Protein AF-A0A945Y4L5-F1 (afdb_monomer)

Structure (mmCIF, N/CA/C/O backbone):
data_AF-A0A945Y4L5-F1
#
_entry.id   AF-A0A945Y4L5-F1
#
loop_
_atom_site.group_PDB
_atom_site.id
_atom_site.type_symbol
_atom_site.label_atom_id
_atom_site.label_alt_id
_atom_site.label_comp_id
_atom_site.label_asym_id
_atom_site.label_entity_id
_atom_site.label_seq_id
_atom_site.pdbx_PDB_ins_code
_atom_site.Cartn_x
_atom_site.Cartn_y
_atom_site.Cartn_z
_atom_site.occupancy
_atom_site.B_iso_or_equiv
_atom_site.auth_seq_id
_atom_site.auth_comp_id
_atom_site.auth_asym_id
_atom_site.auth_atom_id
_atom_site.pdbx_PDB_model_num
ATOM 1 N N . MET A 1 1 ? -8.562 31.433 -6.583 1.00 53.72 1 MET A N 1
ATOM 2 C CA . MET A 1 1 ? -8.450 30.046 -7.097 1.00 53.72 1 MET A CA 1
ATOM 3 C C . MET A 1 1 ? -7.298 29.880 -8.092 1.00 53.72 1 MET A C 1
ATOM 5 O O . MET A 1 1 ? -6.746 28.791 -8.178 1.00 53.72 1 MET A O 1
ATOM 9 N N . ASP A 1 2 ? -6.856 30.950 -8.763 1.00 47.66 2 ASP A N 1
ATOM 10 C CA . ASP A 1 2 ? -5.817 30.892 -9.809 1.00 47.66 2 ASP A CA 1
ATOM 11 C C . ASP A 1 2 ? -4.386 30.663 -9.298 1.00 47.66 2 ASP A C 1
ATOM 13 O O . ASP A 1 2 ? -3.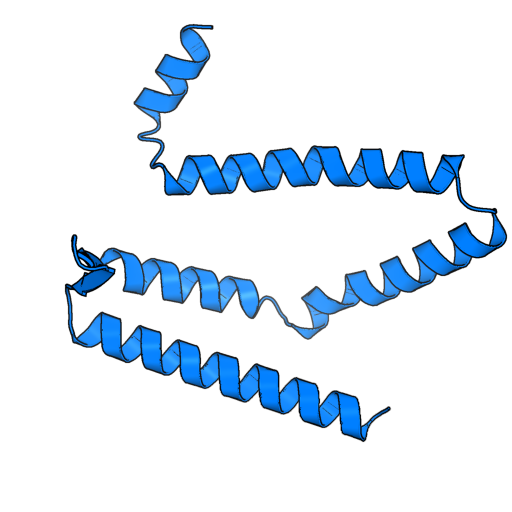559 30.086 -10.002 1.00 47.66 2 ASP A O 1
ATOM 17 N N . GLY A 1 3 ? -4.090 31.052 -8.052 1.00 58.78 3 GLY A N 1
ATOM 18 C CA . GLY A 1 3 ? -2.779 30.823 -7.431 1.00 58.78 3 GLY A CA 1
ATOM 19 C C . GLY A 1 3 ? -2.464 29.342 -7.205 1.00 58.78 3 GLY A C 1
ATOM 20 O O . GLY A 1 3 ? -1.334 28.918 -7.418 1.00 58.78 3 GLY A O 1
ATOM 21 N N . PHE A 1 4 ? -3.475 28.537 -6.861 1.00 59.59 4 PHE A N 1
ATOM 22 C CA . PHE A 1 4 ? -3.317 27.098 -6.625 1.00 59.59 4 PHE A CA 1
ATOM 23 C C . PHE A 1 4 ? -3.013 26.345 -7.927 1.00 59.59 4 PHE A C 1
ATOM 25 O O . PHE A 1 4 ? -2.152 25.473 -7.958 1.00 59.59 4 PHE A O 1
ATOM 32 N N . ILE A 1 5 ? -3.654 26.748 -9.029 1.00 63.53 5 ILE A N 1
ATOM 33 C CA . ILE A 1 5 ? -3.444 26.163 -10.362 1.00 63.53 5 ILE A CA 1
ATOM 34 C C . ILE A 1 5 ? -2.085 26.592 -10.940 1.00 63.53 5 ILE A C 1
ATOM 36 O O . ILE A 1 5 ? -1.407 25.785 -11.576 1.00 63.53 5 ILE A O 1
ATOM 40 N N . LYS A 1 6 ? -1.647 27.836 -10.689 1.00 58.09 6 LYS A N 1
ATOM 41 C CA . LYS A 1 6 ? -0.296 28.301 -11.051 1.00 58.09 6 LYS A CA 1
ATOM 42 C C . LYS A 1 6 ? 0.796 27.562 -10.277 1.00 58.09 6 LYS A C 1
ATOM 44 O O . LYS A 1 6 ? 1.793 27.193 -10.885 1.00 58.09 6 LYS A O 1
ATOM 49 N N . LEU A 1 7 ? 0.587 27.301 -8.984 1.00 61.66 7 LEU A N 1
ATOM 50 C CA . LEU A 1 7 ? 1.496 26.498 -8.161 1.00 61.66 7 LEU A CA 1
ATOM 51 C C . LEU A 1 7 ? 1.575 25.047 -8.670 1.00 61.66 7 LEU A C 1
ATOM 53 O O . LEU A 1 7 ? 2.668 24.515 -8.824 1.00 61.66 7 LEU A O 1
ATOM 57 N N . LEU A 1 8 ? 0.430 24.439 -9.012 1.00 58.94 8 LEU A N 1
ATOM 58 C CA . LEU A 1 8 ? 0.346 23.081 -9.572 1.00 58.94 8 LEU A CA 1
ATOM 59 C C . LEU A 1 8 ? 1.058 22.943 -10.926 1.00 58.94 8 LEU A C 1
ATOM 61 O O . LEU A 1 8 ? 1.705 21.933 -11.184 1.00 58.94 8 LEU A O 1
ATOM 65 N N . LYS A 1 9 ? 0.942 23.956 -11.793 1.00 59.28 9 LYS A N 1
ATOM 66 C CA . LYS A 1 9 ? 1.638 23.983 -13.089 1.00 59.28 9 LYS A CA 1
ATOM 67 C C . LYS A 1 9 ? 3.132 24.267 -12.951 1.00 59.28 9 LYS A C 1
ATOM 69 O O . LYS A 1 9 ? 3.902 23.760 -13.754 1.00 59.28 9 LYS A O 1
ATOM 74 N N . TRP A 1 10 ? 3.535 25.060 -11.957 1.00 55.75 10 TRP A N 1
ATOM 75 C CA . TRP A 1 10 ? 4.947 25.332 -11.674 1.00 55.75 10 TRP A CA 1
ATOM 76 C C . TRP A 1 10 ? 5.666 24.116 -11.074 1.00 55.75 10 TRP A C 1
ATOM 78 O O . TRP A 1 10 ? 6.853 23.934 -11.306 1.00 55.75 10 TRP A O 1
ATOM 88 N N . LEU A 1 11 ? 4.932 23.263 -10.355 1.00 59.62 11 LEU A N 1
ATOM 89 C CA . LEU A 1 11 ? 5.432 22.020 -9.765 1.00 59.62 11 LEU A CA 1
ATOM 90 C C . LEU A 1 11 ? 5.425 20.812 -10.715 1.00 59.62 11 LEU A C 1
ATOM 92 O O . LEU A 1 11 ? 5.729 19.716 -10.257 1.00 59.62 11 LEU A O 1
ATOM 96 N N . GLU A 1 12 ? 5.056 20.988 -11.991 1.00 56.62 12 GLU A N 1
ATOM 97 C CA . GLU A 1 12 ? 4.984 19.898 -12.979 1.00 56.62 12 GLU A CA 1
ATOM 98 C C . GLU A 1 12 ? 4.271 18.656 -12.402 1.00 56.62 12 GLU A C 1
ATOM 100 O O . GLU A 1 12 ? 4.735 17.525 -12.522 1.00 56.62 12 GLU A O 1
ATOM 105 N N . VAL A 1 13 ? 3.163 18.891 -11.677 1.00 61.16 13 VAL A N 1
ATOM 106 C CA . VAL A 1 13 ? 2.459 17.858 -10.907 1.00 61.16 13 VAL A CA 1
ATOM 107 C C . VAL A 1 13 ? 1.925 16.802 -11.868 1.00 61.16 13 VAL A C 1
ATOM 109 O O . VAL A 1 13 ? 0.854 16.955 -12.459 1.00 61.16 13 VAL A O 1
ATOM 112 N N . ASP A 1 14 ? 2.688 15.721 -12.011 1.00 72.06 14 ASP A N 1
ATOM 113 C CA . ASP A 1 14 ? 2.283 14.541 -12.755 1.00 72.06 14 ASP A CA 1
ATOM 114 C C . ASP A 1 14 ? 0.984 13.988 -12.144 1.00 72.06 14 ASP A C 1
ATOM 116 O O . ASP A 1 14 ? 0.731 14.087 -10.934 1.00 72.06 14 ASP A O 1
ATOM 120 N N . ARG A 1 15 ? 0.144 13.374 -12.979 1.00 73.50 15 ARG A N 1
ATOM 121 C CA . ARG A 1 15 ? -1.105 12.731 -12.562 1.00 73.50 15 ARG A CA 1
ATOM 122 C C . ARG A 1 15 ? -0.860 11.772 -11.390 1.00 73.50 15 ARG A C 1
ATOM 124 O O . ARG A 1 15 ? -1.684 11.706 -10.476 1.00 73.50 15 ARG A O 1
ATOM 131 N N . ALA A 1 16 ? 0.284 11.085 -11.382 1.00 77.56 16 ALA A N 1
ATOM 132 C CA . ALA A 1 16 ? 0.704 10.210 -10.288 1.00 77.56 16 ALA A CA 1
ATOM 133 C C . ALA A 1 16 ? 0.904 10.959 -8.955 1.00 77.56 16 ALA A C 1
ATOM 135 O O . ALA A 1 16 ? 0.422 10.508 -7.913 1.00 77.56 16 ALA A O 1
ATOM 136 N N . VAL A 1 17 ? 1.552 12.128 -8.982 1.00 83.56 17 VAL A N 1
ATOM 137 C CA . VAL A 1 17 ? 1.781 12.963 -7.791 1.00 83.56 17 VAL A CA 1
ATOM 138 C C . VAL A 1 17 ? 0.457 13.505 -7.257 1.00 83.56 17 VAL A C 1
ATOM 140 O O . VAL A 1 17 ? 0.229 13.482 -6.048 1.00 83.56 17 VAL A O 1
ATOM 143 N N . MET A 1 18 ? -0.459 13.914 -8.142 1.00 84.81 18 MET A N 1
ATOM 144 C CA . MET A 1 18 ? -1.791 14.370 -7.735 1.00 84.81 18 MET A CA 1
ATOM 145 C C . MET A 1 18 ? -2.564 13.274 -6.987 1.00 84.81 18 MET A C 1
ATOM 147 O O . MET A 1 18 ? -3.138 13.543 -5.931 1.00 84.81 18 MET A O 1
ATOM 151 N N . PHE A 1 19 ? -2.542 12.033 -7.486 1.00 85.31 19 PHE A N 1
ATOM 152 C CA . PHE A 1 19 ? -3.170 10.900 -6.797 1.00 85.31 19 PHE A CA 1
ATOM 153 C C . PHE A 1 19 ? -2.493 10.577 -5.462 1.00 85.31 19 PHE A C 1
ATOM 155 O O . PHE A 1 19 ? -3.186 10.320 -4.474 1.00 85.31 19 PHE A O 1
ATOM 162 N N . ALA A 1 20 ? -1.160 10.637 -5.398 1.00 87.12 20 ALA A N 1
ATOM 163 C CA . ALA A 1 20 ? -0.425 10.423 -4.156 1.00 87.12 20 ALA A CA 1
ATOM 164 C C . ALA A 1 20 ? -0.819 11.460 -3.092 1.00 87.12 20 ALA A C 1
ATOM 166 O O . ALA A 1 20 ? -1.192 11.085 -1.979 1.00 87.12 20 ALA A O 1
ATOM 167 N N . VAL A 1 21 ? -0.831 12.748 -3.439 1.00 89.44 21 VAL A N 1
ATOM 168 C CA . VAL A 1 21 ? -1.249 13.823 -2.526 1.00 89.44 21 VAL A CA 1
ATOM 169 C C . VAL A 1 21 ? -2.711 13.656 -2.115 1.00 89.44 21 VAL A C 1
ATOM 171 O O . VAL A 1 21 ? -3.014 13.729 -0.925 1.00 89.44 21 VAL A O 1
ATOM 174 N N . LEU A 1 22 ? -3.609 13.357 -3.059 1.00 91.44 22 LEU A N 1
ATOM 175 C CA . LEU A 1 22 ? -5.028 13.151 -2.765 1.00 91.44 22 LEU A CA 1
ATOM 176 C C . LEU A 1 22 ? -5.246 11.999 -1.775 1.00 91.44 22 LEU A C 1
ATOM 178 O O . LEU A 1 22 ? -6.040 12.137 -0.849 1.00 91.44 22 LEU A O 1
ATOM 182 N N . SER A 1 23 ? -4.498 10.899 -1.910 1.00 88.44 23 SER A N 1
ATOM 183 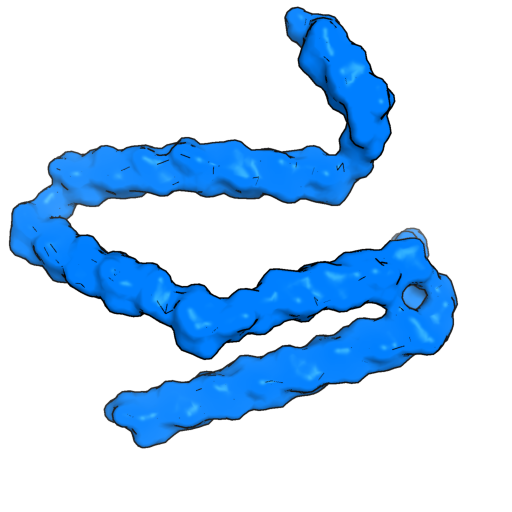C CA . SER A 1 23 ? -4.565 9.771 -0.970 1.00 88.44 23 SER A CA 1
ATOM 184 C C . SER A 1 23 ? -4.135 10.160 0.451 1.00 88.44 23 SER A C 1
ATOM 186 O O .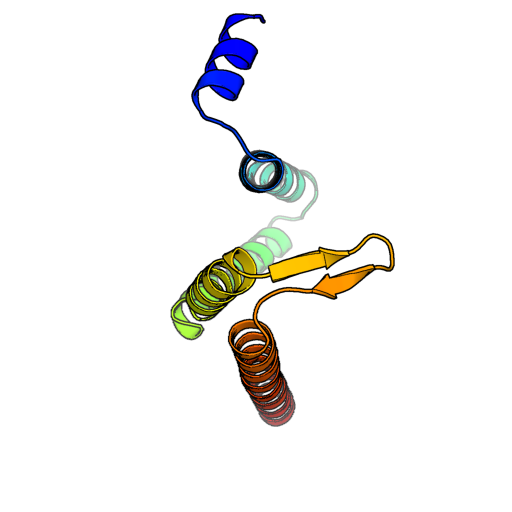 SER A 1 23 ? -4.738 9.721 1.435 1.00 88.44 23 SER A O 1
ATOM 188 N N . LYS A 1 24 ? -3.122 11.031 0.579 1.00 91.69 24 LYS A N 1
ATOM 189 C CA . LYS A 1 24 ? -2.644 11.532 1.873 1.00 91.69 24 LYS A CA 1
ATOM 190 C C . LYS A 1 24 ? -3.639 12.495 2.496 1.00 91.69 24 LYS A C 1
ATOM 192 O O . LYS A 1 24 ? -3.968 12.329 3.665 1.00 91.69 24 LYS A O 1
ATOM 197 N N . VAL A 1 25 ? -4.165 13.435 1.714 1.00 93.69 25 VAL A N 1
ATOM 198 C CA . VAL A 1 25 ? -5.226 14.347 2.159 1.00 93.69 25 VAL A CA 1
ATOM 199 C C . VAL A 1 25 ? -6.442 13.550 2.623 1.00 93.69 25 VAL A C 1
ATOM 201 O O . VAL A 1 25 ? -6.922 13.769 3.730 1.00 93.69 25 VAL A O 1
ATOM 204 N N . TRP A 1 26 ? -6.886 12.562 1.841 1.00 94.75 26 TRP A N 1
ATOM 205 C CA . TRP A 1 26 ? -7.984 11.683 2.236 1.00 94.75 26 TRP A CA 1
ATOM 206 C C . TRP A 1 26 ? -7.710 10.979 3.567 1.00 94.75 26 TRP A C 1
ATOM 208 O O . TRP A 1 26 ? -8.549 11.023 4.460 1.00 94.75 26 TRP A O 1
ATOM 218 N N . SER A 1 27 ? -6.521 10.398 3.742 1.00 91.44 27 SER A N 1
ATOM 219 C CA . SER A 1 27 ? -6.146 9.709 4.986 1.00 91.44 27 SER A CA 1
ATOM 220 C C . SER A 1 27 ? -6.122 10.652 6.198 1.00 91.44 27 SER A C 1
ATOM 2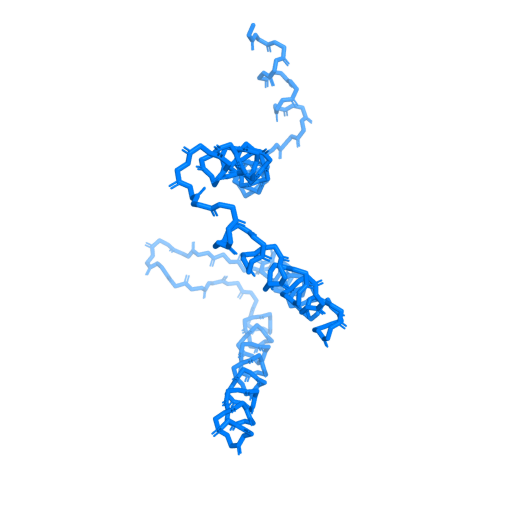22 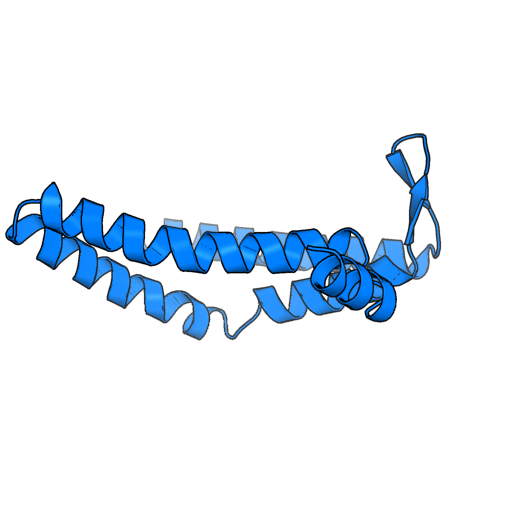O O . SER A 1 27 ? -6.555 10.270 7.288 1.00 91.44 27 SER A O 1
ATOM 224 N N . LEU A 1 28 ? -5.664 11.896 6.005 1.00 94.50 28 LEU A N 1
ATOM 225 C CA . LEU A 1 28 ? -5.651 12.935 7.040 1.00 94.50 28 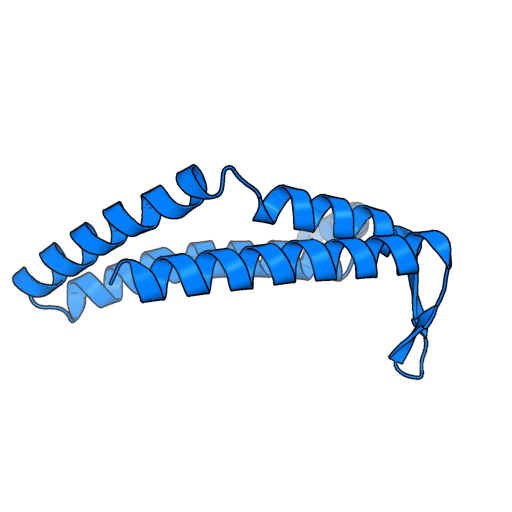LEU A CA 1
ATOM 226 C C . LEU A 1 28 ? -7.059 13.322 7.500 1.00 94.50 28 LEU A C 1
ATOM 228 O O . LEU A 1 28 ? -7.235 13.618 8.677 1.00 94.50 28 LEU A O 1
ATOM 232 N N . PHE A 1 29 ? -8.054 13.298 6.610 1.00 94.56 29 PHE A N 1
ATOM 233 C CA . PHE A 1 29 ? -9.453 13.554 6.970 1.00 94.56 29 PHE A CA 1
ATOM 234 C C . PHE A 1 29 ? -10.167 12.303 7.497 1.00 94.56 29 PHE A C 1
ATOM 236 O O . PHE A 1 29 ? -10.896 12.377 8.483 1.00 94.56 29 PHE A O 1
ATOM 243 N N . ALA A 1 30 ? -9.945 11.144 6.879 1.00 94.25 30 ALA A N 1
ATOM 244 C CA . ALA A 1 30 ? -10.617 9.898 7.237 1.00 94.25 30 ALA A CA 1
ATOM 245 C C . ALA A 1 30 ? -10.288 9.450 8.668 1.00 94.25 30 ALA A C 1
ATOM 247 O O . ALA A 1 30 ? -11.172 8.982 9.381 1.00 94.25 30 ALA A O 1
ATOM 248 N N . THR A 1 31 ? -9.043 9.633 9.113 1.00 91.06 31 THR A N 1
ATOM 249 C CA . THR A 1 31 ? -8.595 9.238 10.459 1.00 91.06 31 THR A CA 1
ATOM 250 C C . THR A 1 31 ? -9.369 9.944 11.591 1.00 91.06 31 THR A C 1
ATOM 252 O O . THR A 1 31 ? -9.983 9.249 12.401 1.00 91.06 31 THR A O 1
ATOM 255 N N . PRO A 1 32 ? -9.423 11.291 11.673 1.00 94.62 32 PRO A N 1
ATOM 256 C CA . PRO A 1 32 ? -10.188 11.985 12.710 1.00 94.62 32 PRO A CA 1
ATOM 257 C C . PRO A 1 32 ? -11.699 11.783 12.570 1.00 94.62 32 PRO A C 1
ATOM 259 O O . PRO A 1 32 ? -12.388 11.675 13.579 1.00 94.62 32 PRO A O 1
ATOM 262 N N . VAL A 1 33 ? -12.229 11.675 11.347 1.00 95.81 33 VAL A N 1
ATOM 263 C CA . VAL A 1 33 ? -13.652 11.353 11.141 1.00 95.81 33 VAL A CA 1
ATOM 264 C C . VAL A 1 33 ? -13.984 9.980 11.726 1.00 95.81 33 VAL A C 1
ATOM 266 O O . VAL A 1 33 ? -14.983 9.835 12.427 1.00 95.81 33 VAL A O 1
ATOM 269 N N . THR A 1 34 ? -13.120 8.990 11.501 1.00 93.00 34 THR A N 1
ATOM 270 C CA . THR A 1 34 ? -13.269 7.644 12.071 1.00 93.00 34 THR A CA 1
ATOM 271 C C . THR A 1 34 ? -13.197 7.690 13.596 1.00 93.00 34 THR A C 1
ATOM 273 O O . THR A 1 34 ? -14.024 7.075 14.263 1.00 93.00 34 THR A O 1
ATOM 276 N N . LEU A 1 35 ? -12.274 8.479 14.157 1.00 92.31 35 LEU A N 1
ATOM 277 C CA . LEU A 1 35 ? -12.157 8.695 15.602 1.00 92.31 35 LEU A CA 1
ATOM 278 C C . LEU A 1 35 ? -13.439 9.291 16.213 1.00 92.31 35 LEU A C 1
ATOM 280 O O . LEU A 1 35 ? -13.902 8.818 17.251 1.00 92.31 35 LEU A O 1
ATOM 284 N N . LEU A 1 36 ? -14.035 10.295 15.560 1.00 94.44 36 LEU A N 1
ATOM 285 C CA . LEU A 1 36 ? -15.298 10.904 15.995 1.00 94.44 36 LEU A CA 1
ATOM 286 C C . LEU A 1 36 ? -16.468 9.920 15.919 1.00 94.44 36 LEU A C 1
ATOM 288 O O . LEU A 1 36 ? -17.288 9.878 16.838 1.00 94.44 36 LEU A O 1
ATOM 292 N N . LEU A 1 37 ? -16.535 9.112 14.857 1.00 93.50 37 LEU A N 1
ATOM 293 C CA . LEU A 1 37 ? -17.540 8.057 14.724 1.00 93.50 37 LEU A CA 1
ATOM 294 C C . LEU A 1 37 ? -17.406 7.028 15.847 1.00 93.50 37 LEU A C 1
ATOM 296 O O . LEU A 1 37 ? -18.389 6.721 16.512 1.00 93.50 37 LEU A O 1
ATOM 300 N N . ILE A 1 38 ? -16.190 6.549 16.110 1.00 92.62 38 ILE A N 1
ATOM 301 C CA . ILE A 1 38 ? -15.931 5.597 17.193 1.00 92.62 38 ILE A CA 1
ATOM 302 C C . ILE A 1 38 ? -16.380 6.179 18.530 1.00 92.62 38 ILE A C 1
ATOM 304 O O . ILE A 1 38 ? -17.123 5.535 19.258 1.00 92.62 38 ILE A O 1
ATOM 308 N N . SER A 1 39 ? -15.997 7.421 18.826 1.00 91.38 39 SER A N 1
ATOM 309 C CA . SER A 1 39 ? -16.366 8.059 20.090 1.00 91.38 39 SER A CA 1
ATOM 310 C C . SER A 1 39 ? -17.866 8.338 20.239 1.00 91.38 39 SER A C 1
ATOM 312 O O . SER A 1 39 ? -18.312 8.541 21.363 1.00 91.38 39 SER A O 1
ATOM 314 N N . SER A 1 40 ? -18.624 8.415 19.140 1.00 91.88 40 SER A N 1
ATOM 315 C CA . SER A 1 40 ? -20.060 8.738 19.171 1.00 91.88 40 SER A CA 1
ATOM 316 C C . SER A 1 40 ? -20.955 7.499 19.147 1.00 91.88 40 SER A C 1
ATOM 318 O O . SER A 1 40 ? -22.072 7.557 19.653 1.00 91.88 40 SER A O 1
ATOM 320 N N . TYR A 1 41 ? -20.497 6.407 18.528 1.00 92.44 41 TYR A N 1
ATOM 321 C CA . TYR A 1 41 ? -21.326 5.230 18.251 1.00 92.44 41 TYR A CA 1
ATOM 322 C C . TYR A 1 41 ? -20.906 3.963 19.009 1.00 92.44 41 TYR A C 1
ATOM 324 O O . TYR A 1 41 ? -21.703 3.029 19.052 1.00 92.44 41 TYR A O 1
ATOM 332 N N . LEU A 1 42 ? -19.691 3.883 19.568 1.00 90.50 42 LEU A N 1
ATOM 333 C CA . LEU A 1 42 ? -19.246 2.700 20.317 1.00 90.50 42 LEU A CA 1
ATOM 334 C C . LEU A 1 42 ? -19.404 2.898 21.824 1.00 90.50 42 LEU A C 1
ATOM 336 O O . LEU A 1 42 ? -19.114 3.966 22.360 1.00 90.50 42 LEU A O 1
ATOM 340 N N . ASP A 1 43 ? -19.782 1.817 22.506 1.00 92.12 43 ASP A N 1
ATOM 341 C CA . ASP A 1 43 ? -19.766 1.763 23.962 1.00 92.12 43 ASP A CA 1
ATOM 342 C C . ASP A 1 43 ? -18.332 1.890 24.513 1.00 92.12 43 ASP A C 1
ATOM 344 O O . ASP A 1 43 ? -17.377 1.426 23.871 1.00 92.12 43 ASP A O 1
ATOM 348 N N . PRO A 1 44 ? -18.156 2.446 25.727 1.00 90.38 44 PRO A N 1
ATOM 349 C CA . PRO A 1 44 ? -16.835 2.669 26.322 1.00 90.38 44 PRO A CA 1
ATOM 350 C C . PRO A 1 44 ? -15.962 1.407 26.409 1.00 90.38 44 PRO A C 1
ATOM 352 O O . PRO A 1 44 ? -14.747 1.474 26.215 1.00 90.38 44 PRO A O 1
ATOM 355 N N . GLU A 1 45 ? -16.568 0.244 26.662 1.00 91.94 45 GLU A N 1
ATOM 356 C CA . GLU A 1 45 ? -15.852 -1.036 26.736 1.00 91.94 45 GLU A CA 1
ATOM 357 C C . GLU A 1 45 ? -15.286 -1.456 25.370 1.00 91.94 45 GLU A C 1
ATOM 359 O O . GLU A 1 45 ? -14.113 -1.822 25.250 1.00 91.94 45 GLU A O 1
ATOM 364 N N . VAL A 1 46 ? -16.094 -1.335 24.312 1.00 92.94 46 VAL A N 1
ATOM 365 C CA . VAL A 1 46 ? -15.690 -1.669 22.937 1.00 92.94 46 VAL A CA 1
ATOM 366 C C . VAL A 1 46 ? -14.645 -0.677 22.429 1.00 92.94 46 VAL A C 1
ATOM 368 O O . VAL A 1 46 ? -13.708 -1.062 21.728 1.00 92.94 46 VAL A O 1
ATOM 371 N N . GLN A 1 47 ? -14.753 0.592 22.823 1.00 92.62 47 GLN A N 1
ATOM 372 C CA . GLN A 1 47 ? -13.768 1.617 22.499 1.00 92.62 47 GLN A CA 1
ATOM 373 C C . GLN A 1 47 ? -12.382 1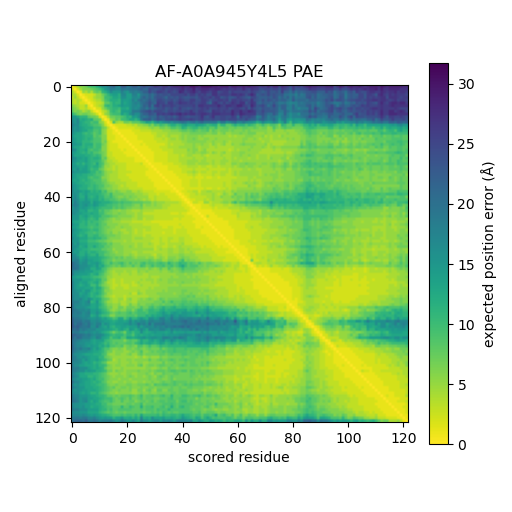.290 23.092 1.00 92.62 47 GLN A C 1
ATOM 375 O O . GLN A 1 47 ? -11.370 1.417 22.396 1.00 92.62 47 GLN A O 1
ATOM 380 N N . GLY A 1 48 ? -12.325 0.819 24.343 1.00 92.25 48 GLY A N 1
ATOM 381 C CA . GLY A 1 48 ? -11.080 0.368 24.977 1.00 92.25 48 GLY A CA 1
ATOM 382 C C . GLY A 1 48 ? -10.419 -0.799 24.233 1.00 92.25 48 GLY A C 1
ATOM 383 O O . GLY A 1 48 ? -9.210 -0.775 23.973 1.00 92.25 48 GLY A O 1
ATOM 384 N N . LEU A 1 49 ? -11.216 -1.790 23.819 1.00 93.88 49 LEU A N 1
ATOM 385 C CA . LEU A 1 49 ? -10.741 -2.904 22.990 1.00 93.88 49 LEU A CA 1
ATOM 386 C C . LEU A 1 49 ? -10.225 -2.420 21.631 1.00 93.88 49 LEU A C 1
ATOM 388 O O . LEU A 1 49 ? -9.129 -2.806 21.223 1.00 93.88 49 LEU A O 1
ATOM 392 N N . TYR A 1 50 ? -10.969 -1.538 20.958 1.00 93.25 50 TYR A N 1
ATOM 393 C CA . TYR A 1 50 ? -10.577 -0.979 19.665 1.00 93.25 50 TYR A CA 1
ATOM 394 C C . TYR A 1 50 ? -9.198 -0.316 19.728 1.00 93.25 50 TYR A C 1
ATOM 396 O O . TYR A 1 50 ? -8.328 -0.624 18.912 1.00 93.25 50 TYR A O 1
ATOM 404 N N . TYR A 1 51 ? -8.960 0.554 20.714 1.00 93.06 51 TYR A N 1
ATOM 405 C CA . TYR A 1 51 ? -7.665 1.226 20.833 1.00 93.06 51 TYR A CA 1
ATOM 406 C C . TYR A 1 51 ? -6.533 0.272 21.214 1.00 93.06 51 TYR A C 1
ATOM 408 O O . TYR A 1 51 ? -5.413 0.453 20.741 1.00 93.06 51 TYR A O 1
ATOM 416 N N . THR A 1 52 ? -6.821 -0.772 21.991 1.00 94.44 52 THR A N 1
ATOM 417 C CA . THR A 1 52 ? -5.834 -1.811 22.317 1.00 94.44 52 THR A CA 1
ATOM 418 C C . THR A 1 52 ? -5.386 -2.552 21.054 1.00 94.44 52 THR A C 1
ATOM 420 O O . THR A 1 52 ? -4.186 -2.663 20.793 1.00 94.44 52 THR A O 1
ATOM 423 N N . PHE A 1 53 ? -6.330 -2.992 20.215 1.00 93.88 53 PHE A N 1
ATOM 424 C CA . PHE A 1 53 ? -6.003 -3.606 18.925 1.00 93.88 53 PHE A CA 1
ATOM 425 C C . PHE A 1 53 ? -5.292 -2.630 17.989 1.00 93.88 53 PHE A C 1
ATOM 427 O O . PHE A 1 53 ? -4.329 -3.017 17.329 1.00 93.88 53 PHE A O 1
ATOM 434 N N . LEU A 1 54 ? -5.703 -1.360 17.969 1.00 93.12 54 LEU A N 1
ATOM 435 C CA . LEU A 1 54 ? -5.043 -0.333 17.168 1.00 93.12 54 LEU A CA 1
ATOM 436 C C . LEU A 1 54 ? -3.576 -0.147 17.583 1.00 93.12 54 LEU A C 1
ATOM 438 O O . LEU A 1 54 ? -2.709 -0.056 16.716 1.00 93.12 54 LEU A O 1
ATOM 442 N N . SER A 1 55 ? -3.278 -0.132 18.885 1.00 91.81 55 SER A N 1
ATOM 443 C CA . SER A 1 55 ? -1.902 -0.064 19.390 1.00 91.81 55 SER A CA 1
ATOM 444 C C . SER A 1 55 ? -1.073 -1.284 18.985 1.00 91.81 55 SER A C 1
ATOM 446 O O . SER A 1 55 ? 0.086 -1.124 18.609 1.00 91.81 55 SER A O 1
ATOM 448 N N . LEU A 1 56 ? -1.658 -2.486 18.998 1.00 93.62 56 LEU A N 1
ATOM 449 C CA . LEU A 1 56 ? -0.987 -3.692 18.503 1.00 93.62 56 LEU A CA 1
ATOM 450 C C . LEU A 1 56 ? -0.730 -3.614 16.992 1.00 93.62 56 LEU A C 1
ATOM 452 O O . LEU A 1 56 ? 0.377 -3.903 16.543 1.00 93.62 56 LEU A O 1
ATOM 456 N N . MET A 1 57 ? -1.707 -3.162 16.204 1.00 92.50 57 MET A N 1
ATOM 457 C CA . MET A 1 57 ? -1.536 -2.978 14.759 1.00 92.50 57 MET A CA 1
ATOM 458 C C . MET A 1 57 ? -0.504 -1.896 14.425 1.00 92.50 57 MET A C 1
ATOM 460 O O . MET A 1 57 ? 0.212 -2.017 13.435 1.00 92.50 57 MET A O 1
ATOM 464 N N . ALA A 1 58 ? -0.358 -0.867 15.261 1.00 91.19 58 ALA A N 1
ATOM 465 C CA . ALA A 1 58 ? 0.660 0.167 15.079 1.00 91.19 58 ALA A CA 1
ATOM 466 C C . ALA A 1 58 ? 2.102 -0.369 15.190 1.00 91.19 58 ALA A C 1
ATOM 468 O O . ALA A 1 58 ? 3.032 0.297 14.733 1.00 91.19 58 ALA A O 1
ATOM 469 N N . LEU A 1 59 ? 2.303 -1.571 15.743 1.00 91.06 59 LEU A N 1
ATOM 470 C CA . LEU A 1 59 ? 3.596 -2.263 15.742 1.00 91.06 59 LEU A CA 1
ATOM 471 C C . LEU A 1 59 ? 3.911 -2.939 14.398 1.00 91.06 59 LEU A C 1
ATOM 473 O O . LEU A 1 59 ? 5.078 -3.205 14.111 1.00 91.06 59 LEU A O 1
ATOM 477 N N . GLN A 1 60 ? 2.911 -3.198 13.551 1.00 89.75 60 GLN A N 1
ATOM 478 C CA . GLN A 1 60 ? 3.091 -3.904 12.277 1.00 89.75 60 GLN A CA 1
ATOM 479 C C . GLN A 1 60 ? 4.151 -3.253 11.366 1.00 89.75 60 GLN A C 1
ATOM 481 O O . GLN A 1 60 ? 5.037 -3.973 10.901 1.00 89.75 60 GLN A O 1
ATOM 486 N N . PRO A 1 61 ? 4.173 -1.919 11.152 1.00 88.38 61 PRO A N 1
ATOM 487 C CA . PRO A 1 61 ? 5.199 -1.291 10.317 1.00 88.38 61 PRO A CA 1
ATOM 488 C C . PRO A 1 61 ? 6.628 -1.468 10.855 1.00 88.38 61 PRO A C 1
ATOM 490 O O . PRO A 1 61 ? 7.575 -1.450 10.070 1.00 88.38 61 PRO A O 1
ATOM 493 N N . PHE A 1 62 ? 6.794 -1.651 12.174 1.00 87.50 62 PHE A N 1
ATOM 494 C CA . PHE A 1 62 ? 8.096 -1.940 12.785 1.00 87.50 62 PHE A CA 1
ATOM 495 C C . PHE A 1 62 ? 8.556 -3.362 12.478 1.00 87.50 62 PHE A C 1
ATOM 497 O O . PHE A 1 62 ? 9.732 -3.564 12.199 1.00 87.50 62 PHE A O 1
ATOM 504 N N . VAL A 1 63 ? 7.638 -4.330 12.485 1.00 86.38 63 VAL A N 1
ATOM 505 C CA . VAL A 1 63 ? 7.933 -5.721 12.105 1.00 86.38 63 VAL A CA 1
ATOM 506 C C . VAL A 1 63 ? 8.273 -5.815 10.618 1.00 86.38 63 VAL A C 1
ATOM 508 O O . VAL A 1 63 ? 9.209 -6.512 10.237 1.00 86.38 63 VAL A O 1
ATOM 511 N N . GLU A 1 64 ? 7.551 -5.075 9.777 1.00 88.00 64 GLU A N 1
ATOM 512 C CA . GLU A 1 64 ? 7.807 -5.021 8.335 1.00 88.00 64 GLU A CA 1
ATOM 513 C C . GLU A 1 64 ? 9.076 -4.232 7.971 1.00 88.00 64 GLU A C 1
ATOM 515 O O . GLU A 1 64 ? 9.522 -4.308 6.827 1.00 88.00 64 GLU A O 1
ATOM 520 N N . LEU A 1 65 ? 9.653 -3.458 8.902 1.00 88.69 65 LEU A N 1
ATOM 521 C CA . LEU A 1 65 ? 10.879 -2.663 8.714 1.00 88.69 65 LEU A CA 1
ATOM 522 C C . LEU A 1 65 ? 10.876 -1.805 7.431 1.00 88.69 65 LEU A C 1
ATOM 524 O O . LEU A 1 65 ? 11.908 -1.595 6.794 1.00 88.69 65 LEU A O 1
ATOM 528 N N . GLY A 1 66 ? 9.706 -1.308 7.021 1.00 86.88 66 GLY A N 1
ATOM 529 C CA . GLY A 1 66 ? 9.570 -0.495 5.809 1.00 86.88 66 GLY A CA 1
ATOM 530 C C . GLY A 1 66 ? 9.695 -1.271 4.491 1.00 86.88 66 GLY A C 1
ATOM 531 O O . GLY A 1 66 ? 9.908 -0.652 3.447 1.00 86.88 66 GLY A O 1
ATOM 532 N N . PHE A 1 67 ? 9.520 -2.595 4.494 1.00 89.50 67 PHE A N 1
ATOM 533 C CA . PHE A 1 67 ? 9.534 -3.442 3.293 1.00 89.50 67 PHE A CA 1
ATOM 534 C C . PHE A 1 67 ? 8.657 -2.886 2.159 1.00 89.50 67 PHE A C 1
ATOM 536 O O . PHE A 1 67 ? 9.119 -2.729 1.026 1.00 89.50 67 PHE A O 1
ATOM 543 N N . CYS A 1 68 ? 7.425 -2.480 2.481 1.00 89.88 68 CYS A N 1
ATOM 544 C CA . CYS A 1 68 ? 6.495 -1.870 1.529 1.00 89.88 68 CYS A CA 1
ATOM 545 C C . CYS A 1 68 ? 7.052 -0.587 0.883 1.00 89.88 68 CYS A C 1
ATOM 547 O O . CYS A 1 68 ? 6.825 -0.336 -0.303 1.00 89.88 68 CYS A O 1
ATOM 549 N N . ILE A 1 69 ? 7.815 0.211 1.638 1.00 90.94 69 ILE A N 1
ATOM 550 C CA . ILE A 1 69 ? 8.443 1.440 1.136 1.00 90.94 69 ILE A CA 1
ATOM 551 C C . ILE A 1 69 ? 9.521 1.077 0.114 1.00 90.94 69 ILE A C 1
ATOM 553 O O . ILE A 1 69 ? 9.501 1.605 -0.995 1.00 90.94 69 ILE A O 1
ATOM 557 N N . VAL A 1 70 ? 10.414 0.140 0.444 1.00 92.06 70 VAL A N 1
ATOM 558 C CA . VAL A 1 70 ? 11.506 -0.288 -0.450 1.00 92.06 70 VAL A CA 1
ATOM 559 C C . VAL A 1 70 ? 10.966 -0.865 -1.759 1.00 92.06 70 VAL A C 1
ATOM 561 O O . VAL A 1 70 ? 11.435 -0.482 -2.831 1.00 92.06 70 VAL A O 1
ATOM 564 N N . ILE A 1 71 ? 9.944 -1.725 -1.693 1.00 93.19 71 ILE A N 1
ATOM 565 C CA . ILE A 1 71 ? 9.284 -2.285 -2.885 1.00 93.19 71 ILE A CA 1
ATOM 566 C C . ILE A 1 71 ? 8.719 -1.170 -3.754 1.00 93.19 71 ILE A C 1
ATOM 568 O O . ILE A 1 71 ? 8.944 -1.163 -4.961 1.00 93.19 71 ILE A O 1
ATOM 572 N N . THR A 1 72 ? 7.998 -0.226 -3.146 1.00 91.94 72 THR A N 1
ATOM 573 C CA . THR A 1 72 ? 7.363 0.874 -3.879 1.00 91.94 72 THR A CA 1
ATOM 574 C C . THR A 1 72 ? 8.410 1.748 -4.566 1.00 91.94 72 THR A C 1
ATOM 576 O O . THR A 1 72 ? 8.235 2.102 -5.731 1.00 91.94 72 THR A O 1
ATOM 579 N N . GLN A 1 73 ? 9.516 2.060 -3.886 1.00 91.94 73 GLN A N 1
ATOM 580 C CA . GLN A 1 73 ? 10.604 2.859 -4.455 1.00 91.94 73 GLN A CA 1
ATOM 581 C C . GLN A 1 73 ? 11.301 2.131 -5.609 1.00 91.94 73 GLN A C 1
ATOM 583 O O . GLN A 1 73 ? 11.460 2.702 -6.686 1.00 91.94 73 GLN A O 1
ATOM 588 N N . PHE A 1 74 ? 11.651 0.854 -5.426 1.00 93.00 74 PHE A N 1
ATOM 589 C CA . PHE A 1 74 ? 12.283 0.058 -6.480 1.00 93.00 74 PHE A CA 1
ATOM 590 C C . PHE A 1 74 ? 11.360 -0.106 -7.691 1.00 93.00 74 PHE A C 1
ATOM 592 O O . PHE A 1 74 ? 11.780 0.092 -8.829 1.00 93.00 74 PHE A O 1
ATOM 599 N N . ALA A 1 75 ? 10.085 -0.422 -7.451 1.00 92.62 75 ALA A N 1
ATOM 600 C CA . ALA A 1 75 ? 9.091 -0.537 -8.508 1.00 92.62 75 ALA A CA 1
ATOM 601 C C . ALA A 1 75 ? 8.922 0.787 -9.261 1.00 92.62 75 ALA A C 1
ATOM 603 O O . ALA A 1 75 ? 8.869 0.772 -10.484 1.00 92.62 75 ALA A O 1
ATOM 604 N N . SER A 1 76 ? 8.900 1.922 -8.555 1.00 90.19 76 SER A N 1
ATOM 605 C CA . SER A 1 76 ? 8.798 3.251 -9.176 1.00 90.19 76 SER A CA 1
ATOM 606 C C . SER A 1 76 ? 10.014 3.570 -10.047 1.00 90.19 76 SER A C 1
ATOM 608 O O . SER A 1 76 ? 9.856 4.103 -11.143 1.00 90.19 76 SER A O 1
ATOM 610 N N . HIS A 1 77 ? 11.216 3.205 -9.592 1.00 91.31 77 HIS A N 1
ATOM 611 C CA . HIS A 1 77 ? 12.451 3.392 -10.352 1.00 91.31 77 HIS A CA 1
ATOM 612 C C . HIS A 1 77 ? 12.462 2.568 -11.649 1.00 91.31 77 HIS A C 1
ATOM 614 O O . HIS A 1 77 ? 12.725 3.112 -12.719 1.00 91.31 77 HIS A O 1
ATOM 620 N N . GLU A 1 78 ? 12.135 1.274 -11.584 1.00 90.62 78 GLU A N 1
ATOM 621 C CA . GLU A 1 78 ? 12.066 0.421 -12.782 1.00 90.62 78 GLU A CA 1
ATOM 622 C C . GLU A 1 78 ? 10.903 0.837 -13.705 1.00 90.62 78 GLU A C 1
ATOM 624 O O . GLU A 1 78 ? 11.045 0.844 -14.928 1.00 90.62 78 GLU A O 1
ATOM 629 N N . TRP A 1 79 ? 9.768 1.265 -13.139 1.00 88.88 79 TRP A N 1
ATOM 630 C CA . TRP A 1 79 ? 8.608 1.736 -13.903 1.00 88.88 79 TRP A CA 1
ATOM 631 C C . TRP A 1 79 ? 8.872 3.031 -14.677 1.00 88.88 79 TRP A C 1
ATOM 633 O O . TRP A 1 79 ? 8.256 3.241 -15.716 1.00 88.88 79 TRP A O 1
ATOM 643 N N . ALA A 1 80 ? 9.810 3.876 -14.240 1.00 88.31 80 ALA A N 1
ATOM 644 C CA . ALA A 1 80 ? 10.183 5.086 -14.978 1.00 88.31 80 ALA A CA 1
ATOM 645 C C . ALA A 1 80 ? 10.734 4.787 -16.390 1.00 88.31 80 ALA A C 1
ATOM 647 O O . ALA A 1 80 ? 10.632 5.629 -17.282 1.00 88.31 80 ALA A O 1
ATOM 648 N N . SER A 1 81 ? 11.275 3.580 -16.606 1.00 87.19 81 SER A N 1
ATOM 649 C CA . SER A 1 81 ? 11.764 3.105 -17.912 1.00 87.19 81 SER A CA 1
ATOM 650 C C . SER A 1 81 ? 10.711 2.322 -18.713 1.00 87.19 81 SER A C 1
ATOM 652 O O . SER A 1 81 ? 11.006 1.817 -19.798 1.00 87.19 81 SER A O 1
ATOM 654 N N . LEU A 1 82 ? 9.484 2.211 -18.192 1.00 87.38 82 LEU A N 1
ATOM 655 C CA . LEU A 1 82 ? 8.380 1.446 -18.769 1.00 87.38 82 LEU A CA 1
ATOM 656 C C . LEU A 1 82 ? 7.192 2.359 -19.089 1.00 87.38 82 LEU A C 1
ATOM 658 O O . LEU A 1 82 ? 6.986 3.409 -18.481 1.00 87.38 82 LEU A O 1
ATOM 662 N N . LYS A 1 83 ? 6.378 1.953 -20.061 1.00 86.19 83 LYS A N 1
ATOM 663 C CA . LYS A 1 83 ? 5.146 2.643 -20.454 1.00 86.19 83 LYS A CA 1
ATOM 664 C C . LYS A 1 83 ? 4.049 1.626 -20.739 1.00 86.19 83 LYS A C 1
ATOM 666 O O . LYS A 1 83 ? 4.305 0.510 -21.177 1.00 86.19 83 LYS A O 1
ATOM 671 N N . LEU A 1 84 ? 2.802 2.019 -20.502 1.00 84.56 84 LEU A N 1
ATOM 672 C CA . LEU A 1 84 ? 1.640 1.237 -20.918 1.00 84.56 84 LEU A CA 1
ATOM 673 C C . LEU A 1 84 ? 1.248 1.653 -22.335 1.00 84.56 84 LEU A C 1
ATOM 675 O O . LEU A 1 84 ? 0.948 2.822 -22.580 1.00 84.56 84 LEU A O 1
ATOM 679 N N . ASN A 1 85 ? 1.257 0.698 -23.260 1.00 84.44 85 ASN A N 1
ATOM 680 C CA . ASN A 1 85 ? 0.805 0.906 -24.630 1.00 84.44 85 ASN A CA 1
ATOM 681 C C . ASN A 1 85 ? -0.738 0.937 -24.690 1.00 84.44 85 ASN A C 1
ATOM 683 O O . ASN A 1 85 ? -1.415 0.487 -23.763 1.00 84.44 85 ASN A O 1
ATOM 687 N N . SER A 1 86 ? -1.321 1.428 -25.785 1.00 78.62 86 SER A N 1
ATOM 688 C CA . SER A 1 86 ? -2.775 1.577 -25.972 1.00 78.62 86 SER A CA 1
ATOM 689 C C . SER A 1 86 ? -3.557 0.259 -25.858 1.00 78.62 86 SER A C 1
ATOM 691 O O . SER A 1 86 ? -4.738 0.276 -25.529 1.00 78.62 86 SER A O 1
ATOM 693 N N . CYS A 1 87 ? -2.893 -0.884 -26.063 1.00 80.25 87 CYS A N 1
ATOM 694 C CA . CYS A 1 87 ? -3.448 -2.226 -25.850 1.00 80.25 87 CYS A CA 1
ATOM 695 C C . CYS A 1 87 ? -3.301 -2.741 -24.400 1.00 80.25 87 CYS A C 1
ATOM 697 O O . CYS A 1 87 ? -3.537 -3.919 -24.147 1.00 80.25 87 CYS A O 1
ATOM 699 N N . GLY A 1 88 ? -2.846 -1.911 -23.454 1.00 79.06 88 GLY A N 1
ATOM 700 C CA . GLY A 1 88 ? -2.610 -2.299 -22.056 1.00 79.06 88 GLY A CA 1
ATOM 701 C C . GLY A 1 88 ? -1.367 -3.170 -21.832 1.00 79.06 88 GLY A C 1
ATOM 702 O O . GLY A 1 88 ? -1.161 -3.676 -20.733 1.00 79.06 88 GLY A O 1
ATOM 703 N N . SER A 1 89 ? -0.531 -3.353 -22.858 1.00 81.44 89 SER A N 1
ATOM 704 C CA . SER A 1 89 ? 0.738 -4.081 -22.743 1.00 81.44 89 SER A CA 1
ATOM 705 C C . SER A 1 89 ? 1.842 -3.173 -22.201 1.00 81.44 89 SER A C 1
ATOM 707 O O . SER A 1 89 ? 1.896 -1.992 -22.540 1.00 81.44 89 SER A O 1
ATOM 709 N N . ILE A 1 90 ? 2.714 -3.727 -21.357 1.00 84.69 90 ILE A N 1
ATOM 710 C CA . ILE A 1 90 ? 3.884 -3.025 -20.816 1.00 84.69 90 ILE A CA 1
ATOM 711 C C . ILE A 1 90 ? 4.981 -3.042 -21.880 1.00 84.69 90 ILE A C 1
ATOM 713 O O . ILE A 1 90 ? 5.438 -4.119 -22.263 1.00 84.69 90 ILE A O 1
ATOM 717 N N . ASP A 1 91 ? 5.381 -1.858 -22.323 1.00 82.31 91 ASP A N 1
ATOM 718 C CA . ASP A 1 91 ? 6.400 -1.613 -23.342 1.00 82.31 91 ASP A CA 1
ATOM 719 C C . ASP A 1 91 ? 7.545 -0.769 -22.748 1.00 82.31 91 ASP A C 1
ATOM 721 O O . ASP A 1 91 ? 7.341 -0.056 -21.759 1.00 82.31 91 ASP A O 1
ATOM 725 N N . GLY A 1 92 ? 8.750 -0.854 -23.309 1.00 84.62 92 GLY A N 1
ATOM 726 C CA . GLY A 1 92 ? 9.954 -0.200 -22.779 1.00 84.62 92 GLY A CA 1
ATOM 727 C C . GLY A 1 92 ? 11.130 -1.159 -22.603 1.00 84.62 92 GLY A C 1
ATOM 728 O O . GLY A 1 92 ? 11.265 -2.129 -23.344 1.00 84.62 92 GLY A O 1
ATOM 729 N N . ASP A 1 93 ? 12.001 -0.879 -21.632 1.00 87.75 93 ASP A N 1
ATOM 730 C CA . ASP A 1 93 ? 13.202 -1.689 -21.409 1.00 87.75 93 ASP A CA 1
ATOM 731 C C . ASP A 1 93 ? 12.860 -3.117 -20.941 1.00 87.75 93 ASP A C 1
ATOM 733 O O . ASP A 1 93 ? 12.224 -3.329 -19.900 1.00 87.75 93 ASP A O 1
ATOM 737 N N . GLU A 1 94 ? 13.307 -4.123 -21.700 1.00 85.81 94 GLU A N 1
ATOM 738 C CA . GLU A 1 94 ? 13.072 -5.530 -21.361 1.00 85.81 94 GLU A CA 1
ATOM 739 C C . GLU A 1 94 ? 13.720 -5.906 -20.021 1.00 85.81 94 GLU A C 1
ATOM 741 O O . GLU A 1 94 ? 13.140 -6.676 -19.246 1.00 85.81 94 GLU A O 1
ATOM 746 N N . GLY A 1 95 ? 14.887 -5.328 -19.712 1.00 88.44 95 GLY A N 1
ATOM 747 C CA . GLY A 1 95 ? 15.598 -5.545 -18.454 1.00 88.44 95 GLY A CA 1
ATOM 748 C C . GLY A 1 95 ? 14.791 -5.073 -17.245 1.00 88.44 95 GLY A C 1
ATOM 749 O O . GLY A 1 95 ? 14.569 -5.850 -16.308 1.00 88.44 95 GLY A O 1
ATOM 750 N N . ALA A 1 96 ? 14.292 -3.840 -17.289 1.00 86.50 96 ALA A N 1
ATOM 751 C CA . ALA A 1 96 ? 13.450 -3.252 -16.252 1.00 86.50 96 ALA A CA 1
ATOM 752 C C . ALA A 1 96 ? 12.162 -4.057 -16.035 1.00 86.50 96 ALA A C 1
ATOM 754 O O . ALA A 1 96 ? 11.783 -4.367 -14.899 1.00 86.50 96 ALA A O 1
ATOM 755 N N . ARG A 1 97 ? 11.528 -4.511 -17.125 1.00 88.38 97 ARG A N 1
ATOM 756 C CA . ARG A 1 97 ? 10.346 -5.383 -17.057 1.00 88.38 97 ARG A CA 1
ATOM 757 C C . ARG A 1 97 ? 10.649 -6.703 -16.344 1.00 88.38 97 ARG A C 1
ATOM 759 O O . ARG A 1 97 ? 9.888 -7.118 -15.466 1.00 88.38 97 ARG A O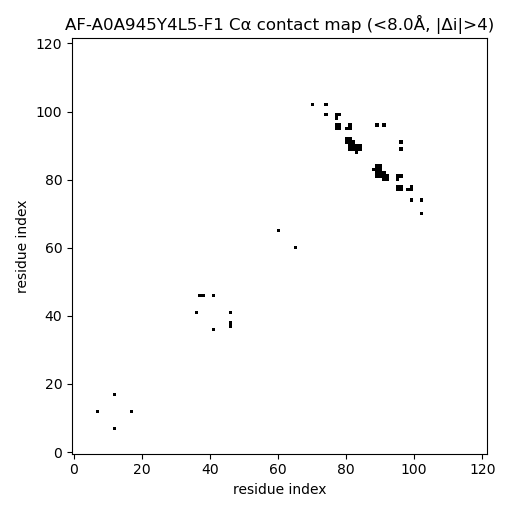 1
ATOM 766 N N . MET A 1 98 ? 11.752 -7.371 -16.684 1.00 89.94 98 MET A N 1
ATOM 767 C CA . MET A 1 98 ? 12.138 -8.632 -16.038 1.00 89.94 98 MET A CA 1
ATOM 768 C C . MET A 1 98 ? 12.471 -8.447 -14.551 1.00 89.94 98 MET A C 1
ATOM 770 O O . MET A 1 98 ? 12.087 -9.290 -13.731 1.00 89.94 98 MET A O 1
ATOM 774 N N . ARG A 1 99 ? 13.134 -7.343 -14.183 1.00 91.69 99 ARG A N 1
ATOM 775 C CA . ARG A 1 99 ? 13.431 -6.995 -12.783 1.00 91.69 99 ARG A CA 1
ATOM 776 C C . ARG A 1 99 ? 12.165 -6.744 -11.980 1.00 91.69 99 ARG A C 1
ATOM 778 O O . ARG A 1 99 ? 12.043 -7.288 -10.883 1.00 91.69 99 ARG A O 1
ATOM 785 N N . LEU A 1 100 ? 11.202 -6.015 -12.541 1.00 91.62 100 LEU A N 1
ATOM 786 C CA . LEU A 1 100 ? 9.916 -5.757 -11.895 1.00 91.62 100 LEU A CA 1
ATOM 787 C C . LEU A 1 100 ? 9.124 -7.055 -11.660 1.00 91.62 100 LEU A C 1
ATOM 789 O O . LEU A 1 100 ? 8.594 -7.268 -10.571 1.00 91.62 100 LEU A O 1
ATOM 793 N N . ILE A 1 101 ? 9.107 -7.971 -12.636 1.00 91.06 101 ILE A N 1
ATOM 794 C CA . ILE A 1 101 ? 8.490 -9.300 -12.474 1.00 91.06 101 ILE A CA 1
ATOM 795 C C . ILE A 1 101 ? 9.224 -10.115 -11.398 1.00 91.06 101 ILE A C 1
ATOM 797 O O . ILE A 1 101 ? 8.591 -10.796 -10.589 1.00 91.06 101 ILE A O 1
ATOM 801 N N . SER A 1 102 ? 10.559 -10.059 -11.371 1.00 93.31 102 SER A N 1
ATOM 802 C CA . SER A 1 102 ? 11.362 -10.740 -10.351 1.00 93.31 102 SER A CA 1
ATOM 803 C C . SER A 1 102 ? 11.069 -10.211 -8.946 1.00 93.31 102 SER A C 1
ATOM 805 O O . SER A 1 102 ? 10.846 -11.009 -8.033 1.00 93.31 102 SER A O 1
ATOM 807 N N . LEU A 1 103 ? 10.978 -8.885 -8.793 1.00 94.12 103 LEU A N 1
ATOM 808 C CA . LEU A 1 103 ? 10.555 -8.243 -7.553 1.00 94.12 103 LEU A CA 1
ATOM 809 C C . LEU A 1 103 ? 9.152 -8.712 -7.157 1.00 94.12 103 LEU A C 1
ATOM 811 O O . LEU A 1 103 ? 8.961 -9.155 -6.031 1.00 94.12 103 LEU A O 1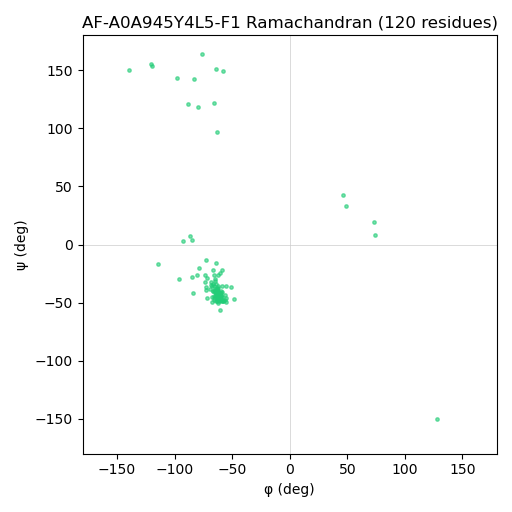
ATOM 815 N N . GLY A 1 104 ? 8.191 -8.705 -8.084 1.00 92.62 104 GLY A N 1
ATOM 816 C CA . GLY A 1 104 ? 6.833 -9.189 -7.824 1.00 92.62 104 GLY A CA 1
ATOM 817 C C . GLY A 1 104 ? 6.804 -10.635 -7.317 1.00 92.62 104 GLY A C 1
ATOM 818 O O . GLY A 1 104 ? 6.129 -10.932 -6.334 1.00 92.62 104 GLY A O 1
ATOM 819 N N . ARG A 1 105 ? 7.601 -11.532 -7.914 1.00 93.94 105 ARG A N 1
ATOM 820 C CA . ARG A 1 105 ? 7.744 -12.917 -7.427 1.00 93.94 105 ARG A CA 1
ATOM 821 C C . ARG A 1 105 ? 8.373 -12.988 -6.038 1.00 93.94 105 ARG A C 1
ATOM 823 O O . ARG A 1 105 ? 7.951 -13.816 -5.235 1.00 93.94 105 ARG A O 1
ATOM 830 N N . LEU A 1 106 ? 9.373 -12.156 -5.749 1.00 92.88 106 LEU A N 1
ATOM 831 C CA . LEU A 1 106 ? 9.999 -12.086 -4.427 1.00 92.88 106 LEU A CA 1
ATOM 832 C C . LEU A 1 106 ? 8.982 -11.653 -3.364 1.00 92.88 106 LEU A C 1
ATOM 834 O O . LEU A 1 106 ? 8.861 -12.325 -2.341 1.00 92.88 106 LEU A O 1
ATOM 838 N N . VAL A 1 107 ? 8.233 -10.581 -3.634 1.00 93.00 107 VAL A N 1
ATOM 839 C CA . VAL A 1 107 ? 7.182 -10.064 -2.746 1.00 93.00 107 VAL A CA 1
ATOM 840 C C . VAL A 1 107 ? 6.096 -11.113 -2.540 1.00 93.00 107 VAL A C 1
ATOM 842 O O . VAL A 1 107 ? 5.737 -11.401 -1.404 1.00 93.00 107 VAL A O 1
ATOM 845 N N . PHE A 1 108 ? 5.635 -11.758 -3.614 1.00 93.94 108 PHE A N 1
ATOM 846 C CA . PHE A 1 108 ? 4.627 -12.813 -3.528 1.00 93.94 108 PHE A CA 1
ATOM 847 C C . PHE A 1 108 ? 5.098 -13.996 -2.673 1.00 93.94 108 PHE A C 1
ATOM 849 O O . PHE A 1 108 ? 4.365 -14.450 -1.798 1.00 93.94 108 PHE A O 1
ATOM 856 N N . LYS A 1 109 ? 6.340 -14.464 -2.865 1.00 93.50 109 LYS A N 1
ATOM 857 C CA . LYS A 1 109 ? 6.933 -15.520 -2.026 1.00 93.50 109 LYS A CA 1
ATOM 858 C C . LYS A 1 109 ? 6.985 -15.116 -0.553 1.00 93.50 109 LYS A C 1
ATOM 860 O O . LYS A 1 109 ? 6.700 -15.947 0.304 1.00 93.50 109 LYS A O 1
ATOM 865 N N . TRP A 1 110 ? 7.330 -13.862 -0.267 1.00 90.00 110 TRP A N 1
ATOM 866 C CA . TRP A 1 110 ? 7.346 -13.325 1.094 1.00 90.00 110 TRP A CA 1
ATOM 867 C C . TRP A 1 110 ? 5.948 -13.262 1.714 1.00 90.00 110 TRP A C 1
ATOM 869 O O . TRP A 1 110 ? 5.768 -13.730 2.835 1.00 90.00 110 TRP A O 1
ATOM 879 N N . CYS A 1 111 ? 4.950 -12.758 0.984 1.00 89.38 111 CYS A N 1
ATOM 880 C CA . CYS A 1 111 ? 3.566 -12.706 1.457 1.00 89.38 111 CYS A CA 1
ATOM 881 C C . CYS A 1 111 ? 3.007 -14.106 1.720 1.00 89.38 111 CYS A C 1
ATOM 883 O O . CYS A 1 111 ? 2.456 -14.339 2.789 1.00 89.38 111 CYS A O 1
ATOM 885 N N . VAL A 1 112 ? 3.209 -15.052 0.798 1.00 94.00 112 VAL A N 1
ATOM 886 C CA . VAL A 1 112 ? 2.775 -16.446 0.983 1.00 94.00 112 VAL A CA 1
ATOM 887 C C . VAL A 1 112 ? 3.481 -17.085 2.177 1.00 94.00 112 VAL A C 1
ATOM 889 O O . VAL A 1 112 ? 2.827 -17.731 2.990 1.00 94.00 112 VAL A O 1
ATOM 892 N N . GLY A 1 113 ? 4.792 -16.871 2.325 1.00 93.31 113 GLY A N 1
ATOM 893 C CA . GLY A 1 113 ? 5.542 -17.350 3.485 1.00 93.31 113 GLY A CA 1
ATOM 894 C C . GLY A 1 113 ? 4.984 -16.803 4.801 1.00 93.31 113 GLY A C 1
ATOM 895 O O . GLY A 1 113 ? 4.709 -17.578 5.713 1.00 93.31 113 GLY A O 1
ATOM 896 N N . SER A 1 114 ? 4.745 -15.491 4.872 1.00 88.56 114 SER A N 1
ATOM 897 C CA . SER A 1 114 ? 4.148 -14.831 6.040 1.00 88.56 114 SER A CA 1
ATOM 898 C C . SER A 1 114 ? 2.746 -15.368 6.353 1.00 88.56 114 SER A C 1
ATOM 900 O O . SER A 1 114 ? 2.460 -15.718 7.497 1.00 88.56 114 SER A O 1
ATOM 902 N N . SER A 1 115 ? 1.889 -15.530 5.338 1.00 91.12 115 SER A N 1
ATOM 903 C CA . SER A 1 115 ? 0.544 -16.089 5.512 1.00 91.12 115 SER A CA 1
ATOM 904 C C . SER A 1 115 ? 0.565 -17.528 6.025 1.00 91.12 115 SER A C 1
ATOM 906 O O . SER A 1 115 ? -0.215 -17.863 6.911 1.00 91.12 115 SER A O 1
ATOM 908 N N . ILE A 1 116 ? 1.461 -18.376 5.511 1.00 95.19 116 ILE A N 1
ATOM 909 C CA . ILE A 1 116 ? 1.604 -19.758 5.989 1.00 95.19 116 ILE A CA 1
ATOM 910 C C . ILE A 1 116 ? 2.068 -19.771 7.448 1.00 95.19 116 ILE A C 1
ATOM 912 O O . ILE A 1 116 ? 1.504 -20.502 8.254 1.00 95.19 116 ILE A O 1
ATOM 916 N N . ILE A 1 117 ? 3.059 -18.946 7.801 1.00 93.19 117 ILE A N 1
ATOM 917 C CA . ILE A 1 117 ? 3.548 -18.829 9.182 1.00 93.19 117 ILE A CA 1
ATOM 918 C C . ILE A 1 117 ? 2.416 -18.409 10.120 1.00 93.19 117 ILE A C 1
ATOM 920 O O . ILE A 1 117 ? 2.258 -19.016 11.173 1.00 93.19 117 ILE A O 1
ATOM 924 N N . PHE A 1 118 ? 1.614 -17.416 9.730 1.00 89.75 118 PHE A N 1
ATOM 925 C CA . PHE A 1 118 ? 0.477 -16.957 10.525 1.00 89.75 118 PHE A CA 1
ATOM 926 C C . PHE A 1 118 ? -0.557 -18.067 10.749 1.00 89.75 118 PHE A C 1
ATOM 928 O O . PHE A 1 118 ? -0.950 -18.302 11.885 1.00 89.75 118 PHE A O 1
ATOM 935 N N . VAL A 1 119 ? -0.946 -18.787 9.690 1.00 94.81 119 VAL A N 1
ATOM 936 C CA . VAL A 1 119 ? -1.908 -19.903 9.779 1.00 94.81 119 VAL A CA 1
ATOM 937 C C . VAL A 1 119 ? -1.371 -21.072 10.609 1.00 94.81 119 VAL A C 1
ATOM 939 O O . VAL A 1 119 ? -2.156 -21.795 11.201 1.00 94.81 119 VAL A O 1
ATOM 942 N N . LEU A 1 120 ? -0.054 -21.287 10.651 1.00 95.19 120 LEU A N 1
ATOM 943 C CA . LEU A 1 120 ? 0.548 -22.337 11.480 1.00 95.19 120 LEU A CA 1
ATOM 944 C C . LEU A 1 120 ? 0.695 -21.940 12.955 1.00 95.19 120 LEU A C 1
ATOM 946 O O . LEU A 1 120 ? 0.782 -22.820 13.807 1.00 95.19 120 LEU A O 1
ATOM 950 N N . LEU A 1 121 ? 0.803 -20.641 13.246 1.00 91.38 121 LEU A N 1
ATOM 951 C CA . LEU A 1 121 ? 0.964 -20.116 14.605 1.00 91.38 121 LEU A CA 1
ATOM 952 C C . LEU A 1 121 ? -0.366 -19.929 15.345 1.00 91.38 121 LEU A C 1
ATOM 954 O O . LEU A 1 121 ? -0.359 -19.952 16.576 1.00 91.38 121 LEU A O 1
ATOM 958 N N . VAL A 1 122 ? -1.455 -19.694 14.608 1.00 85.88 122 VAL A N 1
ATOM 959 C CA . VAL A 1 122 ? -2.831 -19.529 15.114 1.00 85.88 122 VAL A CA 1
ATOM 960 C C . VAL A 1 122 ? -3.540 -20.874 15.167 1.00 85.88 122 VAL A C 1
ATOM 962 O O . VAL A 1 122 ? -4.109 -21.177 16.239 1.00 85.88 122 VAL A O 1
#

pLDDT: mean 86.57, std 10.8, range [47.66, 95.81]

Secondary structure (DSSP, 8-state):
-HHHHHHHHHTT--HHHHHHHHHHHHHHHHHHHHHHHHHHHS-HHHHHHHHHHHHHHTTHHHHTTTHHHHHHHHHHHHHTTEEE-TTS-EEE-HHHHHHHHHHHHHHHHHHHHHHHHHHHH-

Radius of gyration: 20.57 Å; Cα contacts (8 Å, |Δi|>4): 36; chains: 1; bounding box: 37×53×53 Å

Sequence (122 aa):
MDGFIKLLKWLEVDRAVMFAVLSKVWSLFATPVTLLLISSYLDPEVQGLYYTFLSLMALQPFVELGFCIVITQFASHEWASLKLNSCGSIDGDEGARMRLISLGRLVFKWCVGSSIIFVLLV

Solvent-accessible surface area (backbone atoms only — not comparable to full-atom values): 7000 Å² total; per-residue (Å²): 119,66,68,62,54,53,50,44,63,73,64,67,62,45,73,67,53,52,52,53,51,50,54,50,55,48,51,66,51,50,52,58,53,50,52,52,49,48,72,73,73,49,56,73,70,58,48,54,52,51,53,52,53,48,58,58,55,66,48,48,60,67,76,51,69,50,50,72,56,55,52,52,52,53,47,51,60,39,46,72,55,44,44,74,42,100,86,73,45,84,43,66,50,67,66,39,53,53,50,50,52,50,49,51,52,52,52,49,53,50,51,52,51,52,52,52,52,49,67,73,74,106

Foldseek 3Di:
DVVVVVVCVVVVCDPVNVVVVVVVVCVVVVVVVVVVCCVPPPDPVVSVVVVVVVVVVVCVCVVCVCVVVVLVVLLVVLCVQWDQDPVRDIDGDPVSVVVNVVSVVVVVVVVVVVVVVVVVVD

Mean predicted aligned error: 8.31 Å